Protein AF-A0A8T6A824-F1 (afdb_monomer_lite)

Organism: Escherichia coli (NCBI:txid562)

Foldseek 3Di:
DPPLPDPDPLVSVLVVLCVLLPVVLLVVLLVVLVVCCVVVLAPPVLNSVLSVVSSQQSVLCQLLVQDCPCSNVLNVCQVVQADSVCGNVSSVVSQCPQDDSSHRDDPVSSVVSNVVDPLVPGPSNVSVVQCVVCVVDPDRDDDDDDDDPADPDQDGDPVQDVVVDPVSND

InterPro domains:
  IPR011089 GmrSD restriction endonucleases, C-terminal domain [PF07510] (105-163)

Secondary structure (DSSP, 8-state):
--TT---SHHHHHHHHHHHHTT-GGGHHHHHHHHHHHHTTSS-HHHHHHH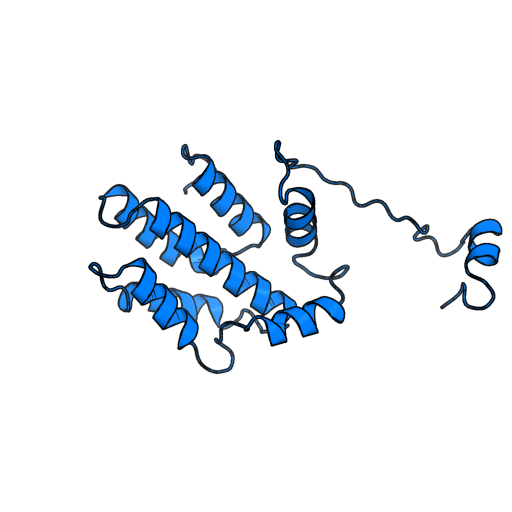HHHHHHHHHHHHHTT--GGGHHHHHTTTGGG--GGGHHHHHHHHHHT--GGGPPP-HHHHHHHHHHS--SS-TTHHHHHHHHHTTT-SS-----PPPPSS---SS--HHHHHHHGGGTT-

Radius of gyration: 19.99 Å; chains: 1; bounding box: 47×26×62 Å

Structure (mmCIF, N/CA/C/O backbone):
data_AF-A0A8T6A824-F1
#
_entry.id   AF-A0A8T6A824-F1
#
loop_
_atom_site.group_PDB
_atom_site.id
_atom_site.type_symbol
_atom_site.label_atom_id
_atom_site.label_alt_id
_atom_site.label_comp_id
_atom_site.label_asym_id
_atom_site.label_entity_id
_atom_site.label_seq_id
_atom_site.pdbx_PDB_ins_code
_atom_site.Cartn_x
_atom_site.Cartn_y
_atom_site.Cartn_z
_atom_site.occupancy
_atom_site.B_iso_or_equiv
_atom_site.auth_seq_id
_atom_site.auth_comp_id
_atom_site.auth_asym_id
_atom_site.auth_atom_id
_atom_site.pdbx_PDB_model_num
ATOM 1 N N . MET A 1 1 ? -16.144 -6.373 2.494 1.00 55.84 1 MET A N 1
ATOM 2 C CA . MET A 1 1 ? -14.786 -6.964 2.303 1.00 55.84 1 MET A CA 1
ATOM 3 C C . MET A 1 1 ? -14.727 -8.442 1.853 1.00 55.84 1 MET A C 1
ATOM 5 O O . MET A 1 1 ? -13.657 -8.896 1.467 1.00 55.84 1 MET A O 1
ATOM 9 N N . ALA A 1 2 ? -15.828 -9.203 1.800 1.00 48.72 2 ALA A N 1
ATOM 10 C CA . ALA A 1 2 ? -15.831 -10.529 1.167 1.00 48.72 2 ALA A CA 1
ATOM 11 C C . ALA A 1 2 ? -16.244 -10.423 -0.316 1.00 48.72 2 ALA A C 1
ATOM 13 O O . ALA A 1 2 ? -17.299 -9.869 -0.626 1.00 48.72 2 ALA A O 1
ATOM 14 N N . LEU A 1 3 ? -15.421 -10.953 -1.229 1.00 57.16 3 LEU A N 1
ATOM 15 C CA . LEU A 1 3 ? -15.783 -11.225 -2.634 1.00 57.16 3 LEU A CA 1
ATOM 16 C C . LEU A 1 3 ? -16.190 -10.007 -3.490 1.00 57.16 3 LEU A C 1
ATOM 18 O O . LEU A 1 3 ? -17.045 -10.127 -4.361 1.00 57.16 3 LEU A O 1
ATOM 22 N N . GLY A 1 4 ? -15.612 -8.825 -3.249 1.00 66.31 4 GLY A N 1
ATOM 23 C CA . GLY A 1 4 ? -15.891 -7.641 -4.080 1.00 66.31 4 GLY A CA 1
ATOM 24 C C . GLY A 1 4 ? -17.305 -7.062 -3.924 1.00 66.31 4 GLY A C 1
ATOM 25 O O . GLY A 1 4 ? -17.701 -6.216 -4.712 1.00 66.31 4 GLY A O 1
ATOM 26 N N . LYS A 1 5 ? -18.055 -7.479 -2.897 1.00 80.50 5 LYS A N 1
ATOM 27 C CA . LYS A 1 5 ? -19.432 -7.027 -2.630 1.00 80.50 5 LYS A CA 1
ATOM 28 C C . LYS A 1 5 ? -19.517 -5.827 -1.679 1.00 80.50 5 LYS A C 1
ATOM 30 O O . LYS A 1 5 ? -20.500 -5.681 -0.962 1.00 80.50 5 LYS A O 1
ATOM 35 N N . GLU A 1 6 ? -18.459 -5.026 -1.588 1.00 90.06 6 GLU A N 1
ATOM 36 C CA . GLU A 1 6 ? -18.485 -3.835 -0.736 1.00 90.06 6 GLU A CA 1
ATOM 37 C C . GLU A 1 6 ? -19.390 -2.770 -1.363 1.00 90.06 6 GLU A C 1
ATOM 39 O O . GLU A 1 6 ? -19.182 -2.401 -2.516 1.00 90.06 6 GLU A O 1
ATOM 44 N N . SER A 1 7 ? -20.399 -2.307 -0.622 1.00 90.50 7 SER A N 1
ATOM 45 C CA . SER A 1 7 ? -21.366 -1.323 -1.123 1.00 90.50 7 SER A CA 1
ATOM 46 C C . SER A 1 7 ? -20.823 0.100 -1.059 1.00 90.50 7 SER A C 1
ATOM 48 O O . SER A 1 7 ? -21.182 0.938 -1.886 1.00 90.50 7 SER A O 1
ATOM 50 N N . ASP A 1 8 ? -19.961 0.381 -0.080 1.00 93.69 8 ASP A N 1
ATOM 51 C CA . ASP A 1 8 ? -19.292 1.670 0.013 1.00 93.69 8 ASP A CA 1
ATOM 52 C C . ASP A 1 8 ? -18.223 1.797 -1.079 1.00 93.69 8 ASP A C 1
ATOM 54 O O . ASP A 1 8 ? -17.274 1.013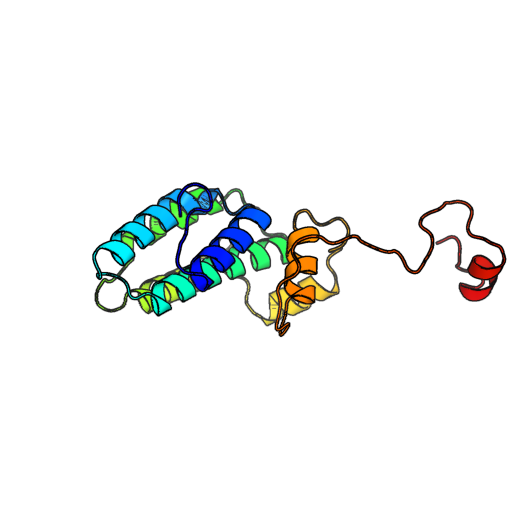 -1.142 1.00 93.69 8 ASP A O 1
ATOM 58 N N . LYS A 1 9 ? -18.359 2.808 -1.941 1.00 91.38 9 LYS A N 1
ATOM 59 C CA . LYS A 1 9 ? -17.469 2.991 -3.096 1.00 91.38 9 LYS A CA 1
ATOM 60 C C . LYS A 1 9 ? -16.017 3.246 -2.690 1.00 91.38 9 LYS A C 1
ATOM 62 O O . LYS A 1 9 ? -15.106 2.757 -3.361 1.00 91.38 9 LYS A O 1
ATOM 67 N N . SER A 1 10 ? -15.786 4.004 -1.620 1.00 93.19 10 SER A N 1
ATOM 68 C CA . SER A 1 10 ? -14.439 4.382 -1.180 1.00 93.19 10 SER A CA 1
ATOM 69 C C . SER A 1 10 ? -13.691 3.188 -0.581 1.00 93.19 10 SER A C 1
ATOM 71 O O . 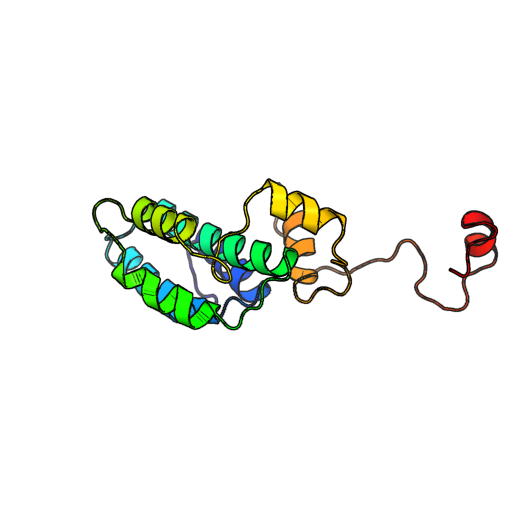SER A 1 10 ? -12.543 2.925 -0.951 1.00 93.19 10 SER A O 1
ATOM 73 N N . LEU A 1 11 ? -14.377 2.387 0.237 1.00 95.38 11 LEU A N 1
ATOM 74 C CA . LEU A 1 11 ? -13.857 1.147 0.798 1.00 95.38 11 LEU A CA 1
ATOM 75 C C . LEU A 1 11 ? -13.690 0.080 -0.288 1.00 95.38 11 LEU A C 1
ATOM 77 O O . LEU A 1 11 ? -12.657 -0.584 -0.333 1.00 95.38 11 LEU A O 1
ATOM 81 N N . ALA A 1 12 ? -14.649 -0.061 -1.210 1.00 93.06 12 ALA A N 1
ATOM 82 C CA . ALA A 1 12 ? -14.550 -0.989 -2.338 1.00 93.06 12 ALA A CA 1
ATOM 83 C C . ALA A 1 12 ? -13.292 -0.724 -3.177 1.00 93.06 12 ALA A C 1
ATOM 85 O O . ALA A 1 12 ? -12.538 -1.654 -3.475 1.00 93.06 12 ALA A O 1
ATOM 86 N N . THR A 1 13 ? -13.046 0.553 -3.479 1.00 91.06 13 THR A N 1
ATOM 87 C CA . THR A 1 13 ? -11.848 1.049 -4.168 1.00 91.06 13 THR A CA 1
ATOM 88 C C . THR A 1 13 ? -10.587 0.706 -3.376 1.00 91.06 13 THR A C 1
ATOM 90 O O . THR A 1 13 ? -9.659 0.112 -3.918 1.00 91.06 13 THR A O 1
ATOM 93 N N . ALA A 1 14 ? -10.556 1.013 -2.078 1.00 94.25 14 ALA A N 1
ATOM 94 C CA . ALA A 1 14 ? -9.394 0.741 -1.239 1.00 94.25 14 ALA A CA 1
ATOM 95 C C . ALA A 1 14 ? -9.082 -0.766 -1.135 1.00 94.25 14 ALA A C 1
ATOM 97 O O . ALA A 1 14 ? -7.926 -1.175 -1.232 1.00 94.25 14 ALA A O 1
ATOM 98 N N . PHE A 1 15 ? -10.103 -1.622 -1.029 1.00 94.69 15 PHE A N 1
ATOM 99 C CA . PHE A 1 15 ? -9.913 -3.074 -1.049 1.00 94.69 15 PHE A CA 1
ATOM 100 C C . PHE A 1 15 ? -9.480 -3.602 -2.416 1.00 94.69 15 PHE A C 1
ATOM 102 O O . PHE A 1 15 ? -8.749 -4.589 -2.470 1.00 94.69 15 PHE A O 1
ATOM 109 N N . GLN A 1 16 ? -9.937 -2.994 -3.512 1.00 91.38 16 GLN A N 1
ATOM 110 C CA . GLN A 1 16 ? -9.463 -3.336 -4.852 1.00 91.38 16 GLN A CA 1
ATOM 111 C C . GLN A 1 16 ? -7.971 -3.032 -4.987 1.00 91.38 16 GLN A C 1
ATOM 113 O O . GLN A 1 16 ? -7.211 -3.902 -5.406 1.00 91.38 16 GLN A O 1
ATOM 118 N N . ASP A 1 17 ? -7.541 -1.863 -4.521 1.00 93.00 17 ASP A N 1
ATOM 119 C CA . ASP A 1 17 ? -6.135 -1.465 -4.547 1.00 93.00 17 ASP A CA 1
ATOM 120 C C . ASP A 1 17 ? -5.254 -2.425 -3.717 1.00 93.00 17 ASP A C 1
ATOM 122 O O . ASP A 1 17 ? -4.192 -2.853 -4.172 1.00 93.00 17 ASP A O 1
ATOM 126 N N . LEU A 1 18 ? -5.722 -2.863 -2.539 1.00 94.69 18 LEU A N 1
ATOM 127 C CA . LEU A 1 18 ? -5.029 -3.886 -1.744 1.00 94.69 18 LEU A CA 1
ATOM 128 C C . LEU A 1 18 ? -4.937 -5.249 -2.449 1.00 94.69 18 LEU A C 1
ATOM 130 O O . LEU A 1 18 ? -3.912 -5.928 -2.331 1.00 94.69 18 LEU A O 1
ATOM 134 N N . ARG A 1 19 ? -5.987 -5.667 -3.170 1.00 92.12 19 ARG A N 1
ATOM 135 C CA . ARG A 1 19 ? -5.977 -6.921 -3.945 1.00 92.12 19 ARG A CA 1
ATOM 136 C C . ARG A 1 19 ? -4.964 -6.861 -5.080 1.00 92.12 19 ARG A C 1
ATOM 138 O O . ARG A 1 19 ? -4.200 -7.804 -5.271 1.00 92.12 19 ARG A O 1
ATOM 145 N N . GLU A 1 20 ? -4.921 -5.750 -5.805 1.00 91.31 20 GLU A N 1
ATOM 146 C CA . GLU A 1 20 ? -3.962 -5.540 -6.893 1.00 91.31 20 GLU A CA 1
ATOM 147 C C . GLU A 1 20 ? -2.516 -5.504 -6.391 1.00 91.31 20 GLU A C 1
ATOM 149 O O . GLU A 1 20 ? -1.623 -6.080 -7.017 1.00 91.31 20 GLU A O 1
ATOM 154 N N . LEU A 1 21 ? -2.292 -4.900 -5.220 1.00 94.25 21 LEU A N 1
ATOM 155 C CA . LEU A 1 21 ? -1.000 -4.906 -4.536 1.00 94.25 21 LEU A CA 1
ATOM 156 C C . LEU A 1 21 ? -0.666 -6.264 -3.879 1.00 94.25 21 LEU A C 1
ATOM 158 O O . LEU A 1 21 ? 0.477 -6.486 -3.473 1.00 94.25 21 LEU A O 1
ATOM 162 N N . LYS A 1 22 ? -1.626 -7.198 -3.820 1.00 93.12 22 LYS A N 1
ATOM 163 C CA . LYS A 1 22 ? -1.511 -8.539 -3.215 1.00 93.12 22 LYS A CA 1
ATOM 164 C C . LYS A 1 22 ? -1.143 -8.496 -1.730 1.00 93.12 22 LYS A C 1
ATOM 166 O O . LYS A 1 22 ? -0.200 -9.152 -1.281 1.00 93.12 22 LYS A O 1
ATOM 171 N N . VAL A 1 23 ? -1.891 -7.711 -0.953 1.00 93.19 23 VAL A N 1
ATOM 172 C CA . VAL A 1 23 ? -1.704 -7.558 0.503 1.00 93.19 23 VAL A CA 1
ATOM 173 C C . VAL A 1 23 ? -2.463 -8.631 1.309 1.00 93.19 23 VAL A C 1
ATOM 175 O O . VAL A 1 23 ? -3.051 -8.353 2.352 1.00 93.19 23 VAL A O 1
ATOM 178 N N . ASP A 1 24 ? -2.444 -9.888 0.856 1.00 92.31 24 ASP A N 1
ATOM 179 C CA . ASP A 1 24 ? -3.265 -10.969 1.437 1.00 92.31 24 ASP A CA 1
ATOM 180 C C . ASP A 1 24 ? -2.941 -11.248 2.916 1.00 92.31 24 ASP A C 1
ATOM 182 O O . ASP A 1 24 ? -3.800 -11.595 3.723 1.00 92.31 24 ASP A O 1
ATOM 186 N N . VAL A 1 25 ? -1.686 -11.020 3.305 1.00 93.06 25 VAL A N 1
ATOM 187 C CA . VAL A 1 25 ? -1.196 -11.206 4.680 1.00 93.06 25 VAL A CA 1
ATOM 188 C C . VAL A 1 25 ? -1.829 -10.258 5.704 1.00 93.06 25 VAL A C 1
ATOM 190 O O . VAL A 1 25 ? -1.750 -10.532 6.898 1.00 93.06 25 VAL A O 1
ATOM 193 N N . ALA A 1 26 ? -2.442 -9.151 5.271 1.00 95.19 26 ALA A N 1
ATOM 194 C CA . ALA A 1 26 ? -3.142 -8.227 6.162 1.00 95.19 26 ALA A CA 1
ATOM 195 C C . ALA A 1 26 ? -4.621 -8.598 6.361 1.00 95.19 26 ALA A C 1
ATOM 197 O O . ALA A 1 26 ? -5.285 -7.987 7.196 1.00 95.19 26 ALA A O 1
ATOM 198 N N . TYR A 1 27 ? -5.157 -9.581 5.626 1.00 93.94 27 TYR A N 1
ATOM 199 C CA . TYR A 1 27 ? -6.592 -9.888 5.642 1.00 93.94 27 TYR A CA 1
ATOM 200 C C . TYR A 1 27 ? -7.138 -10.260 7.023 1.00 93.94 27 TYR A C 1
ATOM 202 O O . TYR A 1 27 ? -8.188 -9.726 7.370 1.00 93.94 27 TYR A O 1
ATOM 210 N N . PRO A 1 28 ? -6.463 -11.076 7.861 1.00 94.75 28 PRO A N 1
ATOM 211 C CA . PRO A 1 28 ? -6.959 -11.344 9.211 1.00 94.75 28 PRO A CA 1
ATOM 212 C C . PRO A 1 28 ? -7.117 -10.069 10.048 1.00 94.75 28 PRO A C 1
ATOM 214 O O . PRO A 1 28 ? -8.100 -9.919 10.766 1.00 94.75 28 PRO A O 1
ATOM 217 N N . PHE A 1 29 ? -6.176 -9.130 9.914 1.00 96.12 29 PHE A N 1
ATOM 218 C CA . PHE A 1 29 ? -6.248 -7.842 10.597 1.00 96.12 29 PHE A CA 1
ATOM 219 C C . PHE A 1 29 ? -7.388 -6.980 10.040 1.00 96.12 29 PHE A C 1
ATOM 221 O O . PHE A 1 29 ? -8.218 -6.499 10.802 1.00 96.12 29 PHE A O 1
ATOM 228 N N . LEU A 1 30 ? -7.488 -6.857 8.715 1.00 95.94 30 LEU A N 1
ATOM 229 C CA . LEU A 1 30 ? -8.549 -6.097 8.051 1.00 95.94 30 LEU A CA 1
ATOM 230 C C . LEU A 1 30 ? -9.954 -6.633 8.367 1.00 95.94 30 LEU A C 1
ATOM 232 O O . LEU A 1 30 ? -10.876 -5.843 8.540 1.00 95.94 30 LEU A O 1
ATOM 236 N N . LEU A 1 31 ? -10.128 -7.954 8.471 1.00 95.31 31 LEU A N 1
ATOM 237 C CA . LEU A 1 31 ? -11.404 -8.564 8.854 1.00 95.31 31 LEU A CA 1
ATOM 238 C C . LEU A 1 31 ? -11.828 -8.160 10.270 1.00 95.31 31 LEU A C 1
ATOM 240 O O . LEU A 1 31 ? -13.002 -7.859 10.474 1.00 95.31 31 LEU A O 1
ATOM 244 N N . ALA A 1 32 ? -10.888 -8.110 11.218 1.00 95.69 32 ALA A N 1
ATOM 245 C CA . ALA A 1 32 ? -11.163 -7.644 12.575 1.00 95.69 32 ALA A CA 1
ATOM 246 C C . ALA A 1 32 ? -11.566 -6.159 12.589 1.00 95.69 32 ALA A C 1
ATOM 248 O O . ALA A 1 32 ? -12.594 -5.810 13.157 1.00 95.69 32 ALA A O 1
ATOM 249 N N . LEU A 1 33 ? -10.835 -5.304 11.866 1.00 96.69 33 LEU A N 1
ATOM 250 C CA . LEU A 1 33 ? -11.187 -3.884 11.731 1.00 96.69 33 LEU A CA 1
ATOM 251 C C . LEU A 1 33 ? -12.568 -3.674 11.100 1.00 96.69 33 LEU A C 1
ATOM 253 O O . LEU A 1 33 ? -13.316 -2.789 11.493 1.00 96.69 33 LEU A O 1
ATOM 257 N N . TYR A 1 34 ? -12.918 -4.491 10.108 1.00 95.88 34 TYR A N 1
ATOM 258 C CA . TYR A 1 34 ? -14.214 -4.395 9.441 1.00 95.88 34 TYR A CA 1
ATOM 259 C C . TYR A 1 34 ? -15.365 -4.811 10.347 1.00 95.88 34 TYR A C 1
ATOM 261 O O . TYR A 1 34 ? -16.451 -4.249 10.249 1.00 95.88 34 TYR A O 1
ATOM 269 N N . HIS A 1 35 ? -15.140 -5.804 11.206 1.00 96.12 35 HIS A N 1
ATOM 270 C CA . HIS A 1 35 ? -16.097 -6.169 12.240 1.00 96.12 35 HIS A CA 1
ATOM 271 C C . HIS A 1 35 ? -16.341 -4.990 13.189 1.00 96.12 35 HIS A C 1
ATOM 273 O O . HIS A 1 35 ? -17.494 -4.643 13.426 1.00 96.12 35 HIS A O 1
ATOM 279 N N . ASP A 1 36 ? -15.281 -4.322 13.644 1.00 96.69 36 ASP A N 1
ATOM 280 C CA . ASP A 1 36 ? -15.401 -3.140 14.506 1.00 96.69 36 ASP A CA 1
ATOM 281 C C . ASP A 1 36 ? -16.109 -1.983 13.785 1.00 96.69 36 ASP A C 1
ATOM 283 O O . ASP A 1 36 ? -17.011 -1.368 14.345 1.00 96.69 36 ASP A O 1
ATOM 287 N N . TYR A 1 37 ? -15.796 -1.758 12.505 1.00 96.62 37 TYR A N 1
ATOM 288 C CA . TYR A 1 37 ? -16.510 -0.796 11.658 1.00 96.62 37 TYR A CA 1
ATOM 289 C C . TYR A 1 37 ? -18.010 -1.112 11.545 1.00 96.62 37 TYR A C 1
ATOM 291 O O . TYR A 1 37 ? -18.839 -0.210 11.582 1.00 96.62 37 TYR A O 1
ATOM 299 N N . LYS A 1 38 ? -18.391 -2.391 11.426 1.00 96.00 38 LYS A N 1
ATOM 300 C CA . LYS A 1 38 ? -19.805 -2.800 11.350 1.00 96.00 38 LYS A CA 1
ATOM 301 C C . LYS A 1 38 ? -20.558 -2.716 12.674 1.00 96.00 38 LYS A C 1
ATOM 303 O O . LYS A 1 38 ? -21.783 -2.715 12.635 1.00 96.00 38 LYS A O 1
ATOM 308 N N . ASN A 1 39 ? -19.846 -2.646 13.794 1.00 96.56 39 ASN A N 1
ATOM 309 C CA . ASN A 1 39 ? -20.419 -2.470 15.127 1.00 96.56 39 ASN A CA 1
ATOM 310 C C . ASN A 1 39 ? -20.330 -1.017 15.620 1.00 96.56 39 ASN A C 1
ATOM 312 O O . ASN A 1 39 ? -20.532 -0.780 16.806 1.00 96.56 39 ASN A O 1
ATOM 316 N N . ASP A 1 40 ? -19.995 -0.071 14.735 1.00 95.69 40 ASP A N 1
ATOM 317 C CA . ASP A 1 40 ? -19.836 1.356 15.039 1.00 95.69 40 ASP A CA 1
ATOM 318 C C . ASP A 1 40 ? -18.715 1.682 16.059 1.00 95.69 40 ASP A C 1
ATOM 320 O O . ASP A 1 40 ? -18.628 2.803 16.557 1.00 95.69 40 ASP A O 1
ATOM 324 N N . ASP A 1 41 ? -17.802 0.735 16.319 1.00 96.25 41 ASP A N 1
ATOM 325 C CA . ASP A 1 41 ? -16.606 0.908 17.169 1.00 96.25 41 ASP A CA 1
ATOM 326 C C . ASP A 1 41 ? -15.466 1.645 16.431 1.00 96.25 41 ASP A C 1
ATOM 328 O O . ASP A 1 41 ? -14.522 2.141 17.050 1.00 96.25 41 ASP A O 1
ATOM 332 N N . LEU A 1 42 ? -15.520 1.674 15.097 1.00 97.12 42 LEU A N 1
ATOM 333 C CA . LEU A 1 42 ? -14.529 2.292 14.222 1.00 97.12 42 LEU A CA 1
ATOM 334 C C . LEU A 1 42 ? -15.248 3.130 13.166 1.00 97.12 42 LEU A C 1
ATOM 336 O O . LEU A 1 42 ? -16.090 2.616 12.431 1.00 97.12 42 LEU A O 1
ATOM 340 N N . SER A 1 43 ? -14.899 4.412 13.061 1.00 97.38 43 SER A N 1
ATOM 341 C CA . SER A 1 43 ? -15.512 5.295 12.070 1.00 97.38 43 SER A CA 1
ATOM 342 C C . SER A 1 43 ? -15.138 4.881 10.642 1.00 97.38 43 SER A C 1
ATOM 344 O O . SER A 1 43 ? -14.089 4.281 10.391 1.00 97.38 43 SER A O 1
ATOM 346 N N . HIS A 1 44 ? -15.996 5.222 9.679 1.00 97.31 44 HIS A N 1
ATOM 347 C CA . HIS A 1 44 ? -15.718 4.987 8.258 1.00 97.31 44 HIS A CA 1
ATOM 348 C C . HIS A 1 44 ? -14.401 5.644 7.812 1.00 97.31 44 HIS A C 1
ATOM 350 O O . HIS A 1 44 ? -13.569 4.984 7.187 1.00 97.31 44 HIS A O 1
ATOM 356 N N . GLU A 1 45 ? -14.189 6.906 8.192 1.00 98.00 45 GLU A N 1
ATOM 357 C CA . GLU A 1 45 ? -13.014 7.694 7.803 1.00 98.00 45 GLU A CA 1
ATOM 358 C C . GLU A 1 45 ? -11.719 7.126 8.394 1.00 98.00 45 GLU A C 1
ATOM 360 O O . GLU A 1 45 ? -10.704 7.004 7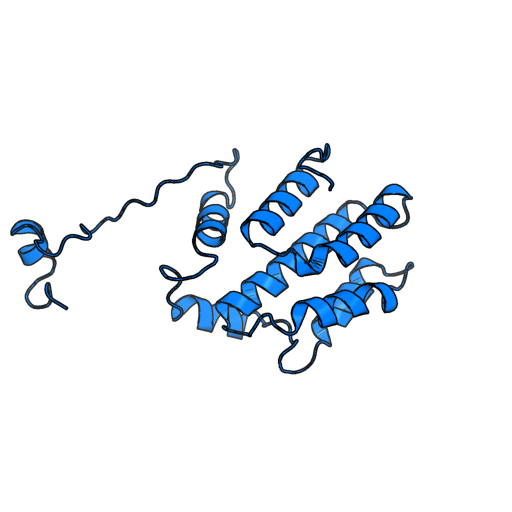.697 1.00 98.00 45 GLU A O 1
ATOM 365 N N . ASP A 1 46 ? -11.753 6.707 9.662 1.00 98.19 46 ASP A N 1
ATOM 366 C CA . ASP A 1 46 ? -10.609 6.064 10.308 1.00 98.19 46 ASP A CA 1
ATOM 367 C C . ASP A 1 46 ? -10.316 4.715 9.665 1.00 98.19 46 ASP A C 1
ATOM 369 O O . ASP A 1 46 ? -9.160 4.388 9.389 1.00 98.19 46 ASP A O 1
ATOM 373 N N . PHE A 1 47 ? -11.355 3.934 9.367 1.00 97.94 47 PHE A N 1
ATOM 374 C CA . PHE A 1 47 ? -11.180 2.642 8.728 1.00 97.94 47 PHE A CA 1
ATOM 375 C C . PHE A 1 47 ? -10.550 2.774 7.340 1.00 97.94 47 PHE A C 1
ATOM 377 O O . PHE A 1 47 ? -9.570 2.086 7.030 1.00 97.94 47 PHE A O 1
ATOM 384 N N . LEU A 1 48 ? -11.059 3.698 6.522 1.00 98.25 48 LEU A N 1
ATOM 385 C CA . LEU A 1 48 ? -10.487 4.019 5.221 1.00 98.25 48 LEU A CA 1
ATOM 386 C C . LEU A 1 48 ? -9.026 4.470 5.365 1.00 98.25 48 LEU A C 1
ATOM 388 O O . LEU A 1 48 ? -8.155 3.975 4.644 1.00 98.25 48 LEU A O 1
ATOM 392 N N . SER A 1 49 ? -8.736 5.340 6.333 1.00 98.38 49 SER A N 1
ATOM 393 C CA . SER A 1 49 ? -7.380 5.815 6.628 1.00 98.38 49 SER A CA 1
ATOM 394 C C . SER A 1 49 ? -6.432 4.672 7.005 1.00 98.38 49 SER A C 1
ATOM 396 O O . SER A 1 49 ? -5.310 4.605 6.496 1.00 98.38 49 SER A O 1
ATOM 398 N N . ILE A 1 50 ? -6.882 3.714 7.819 1.00 98.31 50 ILE A N 1
ATOM 399 C CA . ILE A 1 50 ? -6.096 2.528 8.188 1.00 98.31 50 ILE A CA 1
ATOM 400 C C . ILE A 1 50 ? -5.811 1.651 6.962 1.00 98.31 50 ILE A C 1
ATOM 402 O O . ILE A 1 50 ? -4.675 1.203 6.781 1.00 98.31 50 ILE A O 1
ATOM 406 N N . ILE A 1 51 ? -6.795 1.434 6.084 1.00 98.06 51 ILE A N 1
ATOM 407 C CA . ILE A 1 51 ? -6.597 0.675 4.838 1.00 98.06 51 ILE A CA 1
ATOM 408 C C . ILE A 1 51 ? -5.522 1.346 3.968 1.00 98.06 51 ILE A C 1
ATOM 410 O O . ILE A 1 51 ? -4.618 0.668 3.472 1.00 98.06 51 ILE A O 1
ATOM 414 N N . ARG A 1 52 ? -5.566 2.678 3.832 1.00 97.69 52 ARG A N 1
ATOM 415 C CA . ARG A 1 52 ? -4.559 3.447 3.080 1.00 97.69 52 ARG A CA 1
ATOM 416 C C . ARG A 1 52 ? -3.176 3.420 3.733 1.00 97.69 52 ARG A C 1
ATOM 418 O O . ARG A 1 52 ? -2.172 3.380 3.019 1.00 97.69 52 ARG A O 1
ATOM 425 N N . LEU A 1 53 ? -3.091 3.376 5.063 1.00 98.06 53 LEU A N 1
ATOM 426 C CA . LEU A 1 53 ? -1.822 3.190 5.777 1.00 98.06 53 LEU A CA 1
ATOM 427 C C . LEU A 1 53 ? -1.208 1.813 5.500 1.00 98.06 53 LEU A C 1
ATOM 429 O O . LEU A 1 53 ? -0.016 1.730 5.203 1.00 98.06 53 LEU A O 1
ATOM 433 N N . ILE A 1 54 ? -2.014 0.748 5.546 1.00 98.06 54 ILE A N 1
ATOM 434 C CA . ILE A 1 54 ? -1.582 -0.622 5.222 1.00 98.06 54 ILE A CA 1
ATOM 435 C C . ILE A 1 54 ? -1.062 -0.693 3.783 1.00 98.06 54 ILE A C 1
ATOM 437 O O . ILE A 1 54 ? 0.011 -1.248 3.535 1.00 98.06 54 ILE A O 1
ATOM 441 N N . GLU A 1 55 ? -1.803 -0.103 2.847 1.00 97.44 55 GLU A N 1
ATOM 442 C CA . GLU A 1 55 ? -1.428 -0.012 1.439 1.00 97.44 55 GLU A CA 1
ATOM 443 C C . GLU A 1 55 ? -0.077 0.702 1.253 1.00 97.44 55 GLU A C 1
ATOM 445 O O . GLU A 1 55 ? 0.852 0.139 0.667 1.00 97.44 55 GLU A O 1
ATOM 450 N N . SER A 1 56 ? 0.057 1.914 1.809 1.00 97.69 56 SER A N 1
ATOM 451 C CA . SER A 1 56 ? 1.280 2.727 1.758 1.00 97.69 56 SER A CA 1
ATOM 452 C C . SER A 1 56 ? 2.474 1.982 2.350 1.00 97.69 56 SER A C 1
ATOM 454 O O . SER A 1 56 ? 3.532 1.908 1.725 1.00 97.69 56 SER A O 1
ATOM 456 N N . TYR A 1 57 ? 2.299 1.361 3.517 1.00 98.00 57 TYR A N 1
ATOM 457 C CA . TYR A 1 57 ? 3.340 0.588 4.184 1.00 98.00 57 TYR A CA 1
ATOM 458 C C . TYR A 1 57 ? 3.880 -0.535 3.290 1.00 98.00 57 TYR A C 1
ATOM 460 O O . TYR A 1 57 ? 5.092 -0.677 3.117 1.00 98.00 57 TYR A O 1
ATOM 468 N N . VAL A 1 58 ? 2.989 -1.322 2.688 1.00 97.25 58 VAL A N 1
ATOM 469 C CA . VAL A 1 58 ? 3.374 -2.473 1.862 1.00 97.25 58 VAL A CA 1
ATOM 470 C C . VAL A 1 58 ? 4.014 -2.020 0.555 1.00 97.25 58 VAL A C 1
ATOM 472 O O . VAL A 1 58 ? 5.055 -2.559 0.169 1.00 97.25 58 VAL A O 1
ATOM 475 N N . PHE A 1 59 ? 3.450 -1.005 -0.101 1.00 97.12 59 PHE A N 1
ATOM 476 C CA . PHE A 1 59 ? 3.998 -0.489 -1.350 1.00 97.12 59 PHE A CA 1
ATOM 477 C C . PHE A 1 59 ? 5.375 0.150 -1.153 1.00 97.12 59 PHE A C 1
ATOM 479 O O . PHE A 1 59 ? 6.315 -0.173 -1.882 1.00 97.12 59 PHE A O 1
ATOM 486 N N . ARG A 1 60 ? 5.542 0.982 -0.118 1.00 97.50 60 ARG A N 1
ATOM 487 C CA . ARG A 1 60 ? 6.834 1.599 0.211 1.00 97.50 60 ARG A CA 1
ATOM 488 C C . ARG A 1 60 ? 7.896 0.559 0.515 1.00 97.50 60 ARG A C 1
ATOM 490 O O . ARG A 1 60 ? 9.007 0.664 0.012 1.00 97.50 60 ARG A O 1
ATOM 497 N N . ARG A 1 61 ? 7.559 -0.482 1.282 1.00 96.69 61 ARG A N 1
ATOM 498 C CA . ARG A 1 61 ? 8.482 -1.597 1.532 1.00 96.69 61 ARG A CA 1
ATOM 499 C C . ARG A 1 61 ? 8.899 -2.299 0.247 1.00 96.69 61 ARG A C 1
ATOM 501 O O . ARG A 1 61 ? 10.068 -2.644 0.114 1.00 96.69 61 ARG A O 1
ATOM 508 N N . ALA A 1 62 ? 7.974 -2.490 -0.689 1.00 95.75 62 ALA A N 1
ATOM 509 C CA . ALA A 1 62 ? 8.281 -3.113 -1.968 1.00 95.75 62 ALA A CA 1
ATOM 510 C C . ALA A 1 62 ? 9.226 -2.240 -2.819 1.00 95.75 62 ALA A C 1
ATOM 512 O O . ALA A 1 62 ? 10.196 -2.765 -3.367 1.00 95.75 62 ALA A O 1
ATOM 513 N N . VAL A 1 63 ? 9.000 -0.922 -2.876 1.00 96.88 63 VAL A N 1
ATOM 514 C CA . VAL A 1 63 ? 9.891 0.028 -3.573 1.00 96.88 63 VAL A CA 1
ATOM 515 C C . VAL A 1 63 ? 11.274 0.074 -2.919 1.00 96.88 63 VAL A C 1
ATOM 517 O O . VAL A 1 63 ? 12.275 -0.057 -3.617 1.00 96.88 63 VAL A O 1
ATOM 520 N N . CYS A 1 64 ? 11.338 0.129 -1.587 1.00 96.31 64 CYS A N 1
ATOM 521 C CA . CYS A 1 64 ? 12.586 0.114 -0.817 1.00 96.31 64 CYS A CA 1
ATOM 522 C C . CYS A 1 64 ? 13.226 -1.283 -0.674 1.00 96.31 64 CYS A C 1
ATOM 524 O O . CYS A 1 64 ? 14.089 -1.479 0.180 1.00 96.31 64 CYS A O 1
ATOM 526 N N . ALA A 1 65 ? 12.786 -2.272 -1.461 1.00 94.38 65 ALA A N 1
ATOM 527 C CA . ALA A 1 65 ? 13.316 -3.638 -1.481 1.00 94.38 65 ALA A CA 1
ATOM 528 C C . ALA A 1 65 ? 13.359 -4.355 -0.109 1.00 94.38 65 ALA A C 1
ATOM 530 O O . ALA A 1 65 ? 14.201 -5.223 0.125 1.00 94.38 65 ALA A O 1
ATOM 531 N N . ILE A 1 66 ? 12.430 -4.040 0.798 1.00 95.38 66 ILE A N 1
ATOM 532 C CA . ILE A 1 66 ? 12.339 -4.668 2.122 1.00 95.38 66 ILE A CA 1
ATOM 533 C C . ILE A 1 66 ? 11.556 -5.992 2.012 1.00 95.38 66 ILE A C 1
ATOM 535 O O . ILE A 1 66 ? 10.377 -5.965 1.646 1.00 95.38 66 ILE A O 1
ATOM 539 N N . PRO A 1 67 ? 12.142 -7.153 2.378 1.00 92.56 67 PRO A N 1
ATOM 540 C CA . PRO A 1 67 ? 11.525 -8.471 2.184 1.00 92.56 67 PRO A CA 1
ATOM 541 C C . PRO A 1 67 ? 10.175 -8.640 2.886 1.00 92.56 67 PRO A C 1
ATOM 543 O O . PRO A 1 67 ? 10.005 -8.183 4.007 1.00 92.56 67 PRO A O 1
ATOM 546 N N . THR A 1 68 ? 9.225 -9.362 2.290 1.00 91.94 68 THR A N 1
ATOM 547 C CA . THR A 1 68 ? 7.846 -9.513 2.807 1.00 91.94 68 THR A CA 1
ATOM 548 C C . THR A 1 68 ? 7.669 -10.587 3.885 1.00 91.94 68 THR A C 1
ATOM 550 O O . THR A 1 68 ? 6.593 -10.698 4.474 1.00 91.94 68 THR A O 1
ATOM 553 N N . ASN A 1 69 ? 8.715 -11.359 4.192 1.00 91.75 69 ASN A N 1
ATOM 554 C CA . ASN A 1 69 ? 8.687 -12.490 5.131 1.00 91.75 69 ASN A CA 1
ATOM 555 C C . ASN A 1 69 ? 8.257 -12.112 6.564 1.00 91.75 69 ASN A C 1
ATOM 557 O O . ASN A 1 69 ? 7.833 -12.971 7.337 1.00 91.75 69 ASN A O 1
ATOM 561 N N . SER A 1 70 ? 8.336 -10.829 6.919 1.00 92.56 70 SER A N 1
ATOM 562 C CA . SER A 1 70 ? 7.923 -10.315 8.223 1.00 92.56 70 SER A CA 1
ATOM 563 C C . SER A 1 70 ? 6.468 -9.850 8.292 1.00 92.56 70 SER A C 1
ATOM 565 O O . SER A 1 70 ? 5.968 -9.636 9.397 1.00 92.56 70 SER A O 1
ATOM 567 N N . LEU A 1 71 ? 5.775 -9.682 7.158 1.00 93.94 71 LEU A N 1
ATOM 568 C CA . LEU A 1 71 ? 4.470 -9.012 7.116 1.00 93.94 71 LEU A CA 1
ATOM 569 C C . LEU A 1 71 ? 3.393 -9.747 7.915 1.00 93.94 71 LEU A C 1
ATOM 571 O O . LEU A 1 71 ? 2.709 -9.112 8.708 1.00 93.94 71 LEU A O 1
ATOM 575 N N . ASN A 1 72 ? 3.290 -11.073 7.777 1.00 92.62 72 ASN A N 1
ATOM 576 C CA . ASN A 1 72 ? 2.283 -11.860 8.498 1.00 92.62 72 ASN A CA 1
ATOM 577 C C . ASN A 1 72 ? 2.428 -11.697 10.025 1.00 92.62 72 ASN A C 1
ATOM 579 O O . ASN A 1 72 ? 1.490 -11.313 10.719 1.00 92.62 72 ASN A O 1
ATOM 583 N N . LYS A 1 73 ? 3.654 -11.875 10.542 1.00 91.25 73 LYS A N 1
ATOM 584 C CA . LYS A 1 73 ? 3.956 -11.654 11.967 1.00 91.25 73 LYS A CA 1
ATOM 585 C C . LYS A 1 73 ? 3.738 -10.204 12.390 1.00 91.25 73 LYS A C 1
ATOM 587 O O . LYS A 1 73 ? 3.405 -9.967 13.540 1.00 91.25 73 LYS A O 1
ATOM 592 N N . THR A 1 74 ? 3.960 -9.251 11.488 1.00 94.12 74 THR A N 1
ATOM 593 C CA . THR A 1 74 ? 3.773 -7.825 11.768 1.00 94.12 74 THR A CA 1
ATOM 594 C C . THR A 1 74 ? 2.292 -7.517 11.953 1.00 94.12 74 THR A C 1
ATOM 596 O O . THR A 1 74 ? 1.923 -7.069 13.029 1.00 94.12 74 THR A O 1
ATOM 599 N N . PHE A 1 75 ? 1.428 -7.839 10.986 1.00 95.81 75 PHE A N 1
ATOM 600 C CA . PHE A 1 75 ? -0.010 -7.557 11.090 1.00 95.81 75 PHE A CA 1
ATOM 601 C C . PHE A 1 75 ? -0.707 -8.337 12.209 1.00 95.81 75 PHE A C 1
ATOM 603 O O . PHE A 1 75 ? -1.612 -7.804 12.845 1.00 95.81 75 PHE A O 1
ATOM 610 N N . ALA A 1 76 ? -0.237 -9.544 12.538 1.00 92.62 76 ALA A N 1
ATOM 611 C CA . ALA A 1 76 ? -0.774 -10.325 13.654 1.00 92.62 76 ALA A CA 1
ATOM 612 C C . ALA A 1 76 ? -0.653 -9.628 15.028 1.00 92.62 76 ALA A C 1
ATOM 614 O O . ALA A 1 76 ? -1.367 -9.995 15.962 1.00 92.62 76 ALA A O 1
ATOM 615 N N . THR A 1 77 ? 0.231 -8.633 15.186 1.00 92.12 77 THR A N 1
ATOM 616 C CA . THR A 1 77 ? 0.346 -7.876 16.444 1.00 92.12 77 THR A CA 1
ATOM 617 C C . THR A 1 77 ? -0.517 -6.620 16.486 1.00 92.12 77 THR A C 1
ATOM 619 O O . THR A 1 77 ? -0.684 -6.072 17.569 1.00 92.12 77 THR A O 1
ATOM 622 N N . PHE A 1 78 ? -1.034 -6.139 15.351 1.00 94.31 78 PHE A N 1
ATOM 623 C CA . PHE A 1 78 ? -1.680 -4.822 15.274 1.00 94.31 78 PHE A CA 1
ATOM 624 C C . PHE A 1 78 ? -2.955 -4.751 16.104 1.00 94.31 78 PHE A C 1
ATOM 626 O O . PHE A 1 78 ? -3.156 -3.789 16.831 1.00 94.31 78 PHE A O 1
ATOM 633 N N . TYR A 1 79 ? -3.788 -5.789 16.060 1.00 93.81 79 TYR A N 1
ATOM 634 C CA . TYR A 1 79 ? -5.052 -5.756 16.791 1.00 93.81 79 TYR A CA 1
ATOM 635 C C . TYR A 1 79 ? -4.854 -5.630 18.314 1.00 93.81 79 TYR A C 1
ATOM 637 O O . TYR A 1 79 ? -5.654 -5.013 19.004 1.00 93.81 79 TYR A O 1
ATOM 645 N N . LYS A 1 80 ? -3.740 -6.154 18.846 1.00 93.88 80 LYS A N 1
ATOM 646 C CA . LYS A 1 80 ? -3.438 -6.132 20.288 1.00 93.88 80 LYS A CA 1
ATOM 647 C C . LYS A 1 80 ? -3.037 -4.758 20.822 1.00 93.88 80 LYS A C 1
ATOM 649 O O . LYS A 1 80 ? -3.016 -4.581 22.033 1.00 93.88 80 LYS A O 1
ATOM 654 N N . VAL A 1 81 ? -2.647 -3.834 19.947 1.00 93.88 81 VAL A N 1
ATOM 655 C CA . VAL A 1 81 ? -2.156 -2.503 20.339 1.00 93.88 81 VAL A CA 1
ATOM 656 C C . VAL A 1 81 ? -3.199 -1.405 20.133 1.00 93.88 81 VAL A C 1
ATOM 658 O O . VAL A 1 81 ? -2.911 -0.243 20.407 1.00 93.88 81 VAL A O 1
ATOM 661 N N . ILE A 1 82 ? -4.393 -1.760 19.648 1.00 96.06 82 ILE A N 1
ATOM 662 C CA . ILE A 1 82 ? -5.470 -0.803 19.402 1.00 96.06 82 ILE A CA 1
ATOM 663 C C . ILE A 1 82 ? -5.974 -0.247 20.731 1.00 96.06 82 ILE A C 1
ATOM 665 O O . ILE A 1 82 ? -6.364 -0.994 21.629 1.00 96.06 82 ILE A O 1
ATOM 669 N N . ASN A 1 83 ? -6.011 1.079 20.822 1.00 96.19 83 ASN A N 1
ATOM 670 C CA . ASN A 1 83 ? -6.761 1.792 21.845 1.00 96.19 83 ASN A CA 1
ATOM 671 C C . ASN A 1 83 ? -8.100 2.229 21.241 1.00 96.19 83 ASN A C 1
ATOM 673 O O . ASN A 1 83 ? -8.103 3.068 20.346 1.00 96.19 83 ASN A O 1
ATOM 677 N N . LYS A 1 84 ? -9.225 1.704 21.741 1.00 93.00 84 LYS A N 1
ATOM 678 C CA . LYS A 1 84 ? -10.563 2.018 21.207 1.00 93.00 84 LYS A CA 1
ATOM 679 C C . LYS A 1 84 ? -10.936 3.504 21.296 1.00 93.00 84 LYS A C 1
ATOM 681 O O . LYS A 1 84 ? -11.685 3.979 20.458 1.00 93.00 84 LYS A O 1
ATOM 686 N N . GLU A 1 85 ? -10.388 4.249 22.256 1.00 95.06 85 GLU A N 1
ATOM 687 C CA . GLU A 1 85 ? -10.623 5.698 22.378 1.00 95.06 85 GLU A CA 1
ATOM 688 C C . GLU A 1 85 ? -9.804 6.526 21.372 1.00 95.06 85 GLU A C 1
ATOM 690 O O . GLU A 1 85 ? -10.099 7.695 21.145 1.00 95.06 85 GLU A O 1
ATOM 695 N N . LYS A 1 86 ? -8.740 5.937 20.810 1.00 96.25 86 LYS A N 1
ATOM 696 C CA . LYS A 1 86 ? -7.781 6.568 19.887 1.00 96.25 86 LYS A CA 1
ATOM 697 C C . LYS A 1 86 ? -7.406 5.585 18.783 1.00 96.25 86 LYS A C 1
ATOM 699 O O . LYS A 1 86 ? -6.247 5.165 18.655 1.00 96.25 86 LYS A O 1
ATOM 704 N N . TYR A 1 87 ? -8.431 5.106 18.080 1.00 96.88 87 TYR A N 1
ATOM 705 C CA . TYR A 1 87 ? -8.336 3.920 17.235 1.00 96.88 87 TYR A CA 1
ATOM 706 C C . TYR A 1 87 ? -7.294 4.122 16.127 1.00 96.88 87 TYR A C 1
ATOM 708 O O . TYR A 1 87 ? -6.319 3.367 16.046 1.00 96.88 87 TYR A O 1
ATOM 716 N N . LEU A 1 88 ? -7.443 5.176 15.320 1.00 97.50 88 LEU A N 1
ATOM 717 C CA . LEU A 1 88 ? -6.523 5.498 14.231 1.00 97.50 88 LEU A CA 1
ATOM 718 C C . LEU A 1 88 ? -5.114 5.821 14.749 1.00 97.50 88 LEU A C 1
ATOM 720 O O . LEU A 1 88 ? -4.126 5.289 14.234 1.00 97.50 88 LEU A O 1
ATOM 724 N N . GLU A 1 89 ? -5.005 6.652 15.786 1.00 98.12 89 GLU A N 1
ATOM 725 C CA . GLU A 1 89 ? -3.720 7.115 16.313 1.00 98.12 89 GLU A CA 1
ATOM 726 C C . GLU A 1 89 ? -2.906 5.965 16.903 1.00 98.12 89 GLU A C 1
ATOM 728 O O . GLU A 1 89 ? -1.694 5.904 16.705 1.00 98.12 89 GLU A O 1
ATOM 733 N N . SER A 1 90 ? -3.547 5.015 17.590 1.00 97.81 90 SER A N 1
ATOM 734 C CA . SER A 1 90 ? -2.851 3.847 18.142 1.00 97.81 90 SER A CA 1
ATOM 735 C C . SER A 1 90 ? -2.197 2.992 17.047 1.00 97.81 90 SER A C 1
ATOM 737 O O . SER A 1 90 ? -1.052 2.556 17.195 1.00 97.81 90 SER A O 1
ATOM 739 N N . ILE A 1 91 ? -2.864 2.837 15.899 1.00 97.75 91 ILE A N 1
ATOM 740 C CA . ILE A 1 91 ? -2.322 2.137 14.727 1.00 97.75 91 ILE A CA 1
ATOM 741 C C . ILE A 1 91 ? -1.191 2.941 14.076 1.00 97.75 91 ILE A C 1
ATOM 743 O O . ILE A 1 91 ? -0.154 2.368 13.731 1.00 97.75 91 ILE A O 1
ATOM 747 N N . GLN A 1 92 ? -1.350 4.260 13.929 1.00 97.88 92 GLN A N 1
ATOM 748 C CA . GLN A 1 92 ? -0.305 5.142 13.397 1.00 97.88 92 GLN A CA 1
ATOM 749 C C . GLN A 1 92 ? 0.964 5.098 14.259 1.00 97.88 92 GLN A C 1
ATOM 751 O O . GLN A 1 92 ? 2.064 4.912 13.735 1.00 97.88 92 GLN A O 1
ATOM 756 N N . VAL A 1 93 ? 0.817 5.198 15.583 1.00 97.62 93 VAL A N 1
ATOM 757 C CA . VAL A 1 93 ? 1.923 5.086 16.544 1.00 97.62 93 VAL A CA 1
ATOM 758 C C . VAL A 1 93 ? 2.610 3.731 16.425 1.00 97.62 93 VAL A C 1
ATOM 760 O O . VAL A 1 93 ? 3.839 3.664 16.384 1.00 97.62 93 VAL A O 1
ATOM 763 N N . HIS A 1 94 ? 1.843 2.646 16.309 1.00 97.38 94 HIS A N 1
ATOM 764 C CA . HIS A 1 94 ? 2.425 1.318 16.139 1.00 97.38 94 HIS A CA 1
ATOM 765 C C . HIS A 1 94 ? 3.228 1.193 14.842 1.00 97.38 94 HIS A C 1
ATOM 767 O O . HIS A 1 94 ? 4.340 0.670 14.873 1.00 97.38 94 HIS A O 1
ATOM 773 N N . PHE A 1 95 ? 2.725 1.728 13.724 1.00 97.50 95 PHE A N 1
ATOM 774 C CA . PHE A 1 95 ? 3.470 1.794 12.462 1.00 97.50 95 PHE A CA 1
ATOM 775 C C . PHE A 1 95 ? 4.792 2.563 12.596 1.00 97.50 95 PHE A C 1
ATOM 777 O O . PHE A 1 95 ? 5.821 2.076 12.121 1.00 97.50 95 PHE A O 1
ATOM 784 N N . MET A 1 96 ? 4.776 3.729 13.252 1.00 95.94 96 MET A N 1
ATOM 785 C CA . MET A 1 96 ? 5.973 4.554 13.473 1.00 95.94 96 MET A CA 1
ATOM 786 C C . MET A 1 96 ? 7.025 3.841 14.330 1.00 95.94 96 MET A C 1
ATOM 788 O O . MET A 1 96 ? 8.221 4.002 14.100 1.00 95.94 96 MET A O 1
ATOM 792 N N . ASN A 1 97 ? 6.586 3.008 15.274 1.00 96.06 97 ASN A N 1
ATOM 793 C CA . ASN A 1 97 ? 7.461 2.278 16.190 1.00 96.06 97 ASN A CA 1
ATOM 794 C C . ASN A 1 97 ? 7.966 0.931 15.640 1.00 96.06 97 ASN A C 1
ATOM 796 O O . ASN A 1 97 ? 8.705 0.224 16.333 1.00 96.06 97 ASN A O 1
ATOM 800 N N . LEU A 1 98 ? 7.595 0.533 14.415 1.00 96.25 98 LEU A N 1
ATOM 801 C CA . LEU A 1 98 ? 8.075 -0.723 13.837 1.00 96.25 98 LEU A CA 1
ATOM 802 C C . LEU A 1 98 ? 9.604 -0.689 13.636 1.00 96.25 98 LEU A C 1
ATOM 804 O O . LEU A 1 98 ? 10.119 0.172 12.922 1.00 96.25 98 LEU A O 1
ATOM 808 N N . PRO A 1 99 ? 10.358 -1.654 14.193 1.00 93.56 99 PRO A N 1
ATOM 809 C CA . PRO A 1 99 ? 11.814 -1.583 14.196 1.00 93.56 99 PRO A CA 1
ATOM 810 C C . PRO A 1 99 ? 12.437 -2.173 12.927 1.00 93.56 99 PRO A C 1
ATOM 812 O O . PRO A 1 99 ? 11.931 -3.152 12.370 1.00 93.56 99 PRO A O 1
ATOM 815 N N . SER A 1 100 ? 13.620 -1.668 12.562 1.00 90.75 100 SER A N 1
ATOM 816 C CA . SER A 1 100 ? 14.575 -2.319 11.646 1.00 90.75 100 SER A CA 1
ATOM 817 C C . SER A 1 100 ? 13.903 -2.895 10.383 1.00 90.75 100 SER A C 1
ATOM 819 O O . SER A 1 100 ? 13.250 -2.166 9.650 1.00 90.75 100 SER A O 1
ATOM 821 N N . TYR A 1 101 ? 14.004 -4.198 10.122 1.00 91.12 101 TYR A N 1
ATOM 822 C CA . TYR A 1 101 ? 13.454 -4.866 8.935 1.00 91.12 101 TYR A CA 1
ATOM 823 C C . TYR A 1 101 ? 11.910 -4.916 8.865 1.00 91.12 101 TYR A C 1
ATOM 825 O O . TYR A 1 101 ? 11.349 -5.390 7.875 1.00 91.12 101 TYR A O 1
ATOM 833 N N . ARG A 1 102 ? 11.201 -4.461 9.908 1.00 95.75 102 ARG A N 1
ATOM 834 C CA . ARG A 1 102 ? 9.739 -4.269 9.913 1.00 95.75 102 ARG A CA 1
ATOM 835 C C . ARG A 1 102 ? 9.333 -2.806 9.735 1.00 95.75 102 ARG A C 1
ATOM 837 O O . ARG A 1 102 ? 8.139 -2.549 9.625 1.00 95.75 102 ARG A O 1
ATOM 844 N N . ARG A 1 103 ? 10.281 -1.868 9.717 1.00 96.38 103 ARG A N 1
ATOM 845 C CA . ARG A 1 103 ? 10.010 -0.426 9.699 1.00 96.38 103 ARG A CA 1
ATOM 846 C C . ARG A 1 103 ? 9.124 0.013 8.538 1.00 96.38 103 ARG A C 1
ATOM 848 O O . ARG A 1 103 ? 9.109 -0.611 7.474 1.00 96.38 103 ARG A O 1
ATOM 855 N N . PHE A 1 104 ? 8.439 1.129 8.744 1.00 98.00 104 PHE A N 1
ATOM 856 C CA . PHE A 1 104 ? 7.737 1.868 7.704 1.00 98.00 104 PHE A CA 1
ATOM 857 C C . PHE A 1 104 ? 8.738 2.816 7.012 1.00 98.00 104 PHE A C 1
ATOM 859 O O . PHE A 1 104 ? 9.277 3.694 7.684 1.00 98.00 104 PHE A O 1
ATOM 866 N N . PRO A 1 105 ? 9.033 2.666 5.705 1.00 98.06 105 PRO A N 1
ATOM 867 C CA . PRO A 1 105 ? 9.943 3.580 5.011 1.00 98.06 105 PRO A CA 1
ATOM 868 C C . PRO A 1 105 ? 9.416 5.019 4.982 1.00 98.06 105 PRO A C 1
ATOM 870 O O . PRO A 1 105 ? 8.280 5.268 4.563 1.00 98.06 105 PRO A O 1
ATOM 873 N N . ASN A 1 106 ? 10.248 5.970 5.403 1.00 97.12 106 ASN A N 1
ATOM 874 C CA . ASN A 1 106 ? 9.887 7.387 5.400 1.00 97.12 106 ASN A CA 1
ATOM 875 C C . ASN A 1 106 ? 9.897 7.972 3.976 1.00 97.12 106 ASN A C 1
ATOM 877 O O . ASN A 1 106 ? 10.235 7.296 3.002 1.00 97.12 106 ASN A O 1
ATOM 881 N N . ASP A 1 107 ? 9.483 9.231 3.848 1.00 98.00 107 ASP A N 1
ATOM 882 C CA . ASP A 1 107 ? 9.357 9.894 2.548 1.00 98.00 107 ASP A CA 1
ATOM 883 C C . ASP A 1 107 ? 10.686 10.057 1.818 1.00 98.00 107 ASP A C 1
ATOM 885 O O . ASP A 1 107 ? 10.729 9.864 0.605 1.00 98.00 107 ASP A O 1
ATOM 889 N N . ASP A 1 108 ? 11.762 10.388 2.527 1.00 98.06 108 ASP A N 1
ATOM 890 C CA . ASP A 1 108 ? 13.065 10.635 1.907 1.00 98.06 108 ASP A CA 1
ATOM 891 C C . ASP A 1 108 ? 13.665 9.354 1.338 1.00 98.06 108 ASP A C 1
ATOM 893 O O . ASP A 1 108 ? 14.142 9.322 0.201 1.00 98.06 108 ASP A O 1
ATOM 897 N N . GLU A 1 109 ? 13.591 8.271 2.107 1.00 97.00 109 GLU A N 1
ATOM 898 C CA . GLU A 1 109 ? 14.001 6.956 1.649 1.00 97.00 109 GLU A CA 1
ATOM 899 C C . GLU A 1 109 ? 13.153 6.495 0.465 1.00 97.00 109 GLU A C 1
ATOM 901 O O . GLU A 1 109 ? 13.705 6.115 -0.564 1.00 97.00 109 GLU A O 1
ATOM 906 N N . PHE A 1 110 ? 11.825 6.579 0.576 1.00 97.69 110 PHE A N 1
ATOM 907 C CA . PHE A 1 110 ? 10.930 6.168 -0.499 1.00 97.69 110 PHE A CA 1
ATOM 908 C C . PHE A 1 110 ? 11.185 6.957 -1.788 1.00 97.69 110 PHE A C 1
ATOM 910 O O . PHE A 1 110 ? 11.319 6.357 -2.851 1.00 97.69 110 PHE A O 1
ATOM 917 N N . LYS A 1 111 ? 11.320 8.288 -1.708 1.00 97.75 111 LYS A N 1
ATOM 918 C CA . LYS A 1 111 ? 11.615 9.151 -2.865 1.00 97.75 111 LYS A CA 1
ATOM 919 C C . LYS A 1 111 ? 12.948 8.811 -3.518 1.00 97.75 111 LYS A C 1
ATOM 921 O O . LYS A 1 111 ? 13.056 8.904 -4.739 1.00 97.75 111 LYS A O 1
ATOM 926 N N . ARG A 1 112 ? 13.969 8.471 -2.729 1.00 97.94 112 ARG A N 1
ATOM 927 C CA . ARG A 1 112 ? 15.273 8.069 -3.262 1.00 97.94 112 ARG A CA 1
ATOM 928 C C . ARG A 1 112 ? 15.155 6.755 -4.026 1.00 97.94 112 ARG A C 1
ATOM 930 O O . ARG A 1 112 ? 15.559 6.705 -5.182 1.00 97.94 112 ARG A O 1
ATOM 937 N N . GLU A 1 113 ? 14.562 5.734 -3.411 1.00 97.31 113 GLU A N 1
ATOM 938 C CA . GLU A 1 113 ? 14.434 4.409 -4.027 1.00 97.31 113 GLU A CA 1
ATOM 939 C C . GLU A 1 113 ? 13.518 4.435 -5.257 1.00 97.31 113 GLU A C 1
ATOM 941 O O . GLU A 1 113 ? 13.840 3.829 -6.275 1.00 97.31 113 GLU A O 1
ATOM 946 N N . LEU A 1 114 ? 12.437 5.221 -5.231 1.00 95.00 114 LEU A N 1
ATOM 947 C CA . LEU A 1 114 ? 11.520 5.374 -6.365 1.00 95.00 114 LEU A CA 1
ATOM 948 C C . LEU A 1 114 ? 12.220 5.872 -7.644 1.00 95.00 114 LEU A C 1
ATOM 950 O O . LEU A 1 114 ? 11.790 5.530 -8.739 1.00 95.00 114 LEU A O 1
ATOM 954 N N . LYS A 1 115 ? 13.295 6.663 -7.516 1.00 95.19 115 LYS A N 1
ATOM 955 C CA . LYS A 1 115 ? 14.049 7.214 -8.657 1.00 95.19 115 LYS A CA 1
ATOM 956 C C . LYS A 1 115 ? 15.034 6.229 -9.282 1.00 95.19 115 LYS A C 1
ATOM 958 O O . LYS A 1 115 ? 15.403 6.412 -10.436 1.00 95.19 115 LYS A O 1
ATOM 963 N N . VAL A 1 116 ? 15.507 5.247 -8.516 1.00 95.12 116 VAL A N 1
ATOM 964 C CA . VAL A 1 116 ? 16.601 4.350 -8.934 1.00 95.12 116 VAL A CA 1
ATOM 965 C C . VAL A 1 116 ? 16.143 2.913 -9.149 1.00 95.12 116 VAL A C 1
ATOM 967 O O . VAL A 1 116 ? 16.825 2.138 -9.815 1.00 95.12 116 VAL A O 1
ATOM 970 N N . ARG A 1 117 ? 14.999 2.529 -8.577 1.00 93.06 117 ARG A N 1
ATOM 971 C CA . ARG A 1 117 ? 14.459 1.178 -8.689 1.00 93.06 117 ARG A CA 1
ATOM 972 C C . ARG A 1 117 ? 13.955 0.925 -10.107 1.00 93.06 117 ARG A C 1
ATOM 974 O O . ARG A 1 117 ? 13.199 1.722 -10.654 1.00 93.06 117 ARG A O 1
ATOM 981 N N . ASP A 1 118 ? 14.276 -0.245 -10.652 1.00 92.44 118 ASP A N 1
ATOM 982 C CA . ASP A 1 118 ? 13.598 -0.762 -11.840 1.00 92.44 118 ASP A CA 1
ATOM 983 C C . ASP A 1 118 ? 12.143 -1.116 -11.485 1.00 92.44 118 ASP A C 1
ATOM 985 O O . ASP A 1 118 ? 11.834 -2.210 -11.001 1.00 92.44 118 ASP A O 1
ATOM 989 N N . LEU A 1 119 ? 11.248 -0.145 -11.681 1.00 91.69 119 LEU A N 1
ATOM 990 C CA . LEU A 1 119 ? 9.806 -0.300 -11.492 1.00 91.69 119 LEU A CA 1
ATOM 991 C C . LEU A 1 119 ? 9.122 -0.970 -12.692 1.00 91.69 119 LEU A C 1
ATOM 993 O O . LEU A 1 119 ? 7.936 -1.299 -12.612 1.00 91.69 119 LEU A O 1
ATOM 997 N N . TYR A 1 120 ? 9.846 -1.203 -13.790 1.00 87.12 120 TYR A N 1
ATOM 998 C CA . TYR A 1 120 ? 9.306 -1.868 -14.968 1.00 87.12 120 TYR A CA 1
ATOM 999 C C . TYR A 1 120 ? 9.330 -3.395 -14.817 1.00 87.12 120 TYR A C 1
ATOM 1001 O O . TYR A 1 120 ? 8.337 -4.056 -15.120 1.00 87.12 120 TYR A O 1
ATOM 1009 N N . ASN A 1 121 ? 10.393 -3.973 -14.258 1.00 88.31 121 ASN A N 1
ATOM 1010 C CA . ASN A 1 121 ? 10.443 -5.405 -13.918 1.00 88.31 121 ASN A CA 1
ATOM 1011 C C . ASN A 1 121 ? 9.943 -5.704 -12.491 1.00 88.31 121 ASN A C 1
ATOM 1013 O O . ASN A 1 121 ? 10.191 -6.761 -11.908 1.00 88.31 121 ASN A O 1
ATOM 1017 N N . PHE A 1 122 ? 9.208 -4.762 -11.905 1.00 89.06 122 PHE A N 1
ATOM 1018 C CA . PHE A 1 122 ? 8.721 -4.821 -10.538 1.00 89.06 122 PHE A CA 1
ATOM 1019 C C . PHE A 1 122 ? 7.416 -5.608 -10.416 1.00 89.06 122 PHE A C 1
ATOM 1021 O O . PHE A 1 122 ? 6.459 -5.385 -11.157 1.00 89.06 122 PHE A O 1
ATOM 1028 N N . ARG A 1 123 ? 7.328 -6.482 -9.404 1.00 90.06 123 ARG A N 1
ATOM 1029 C CA . ARG A 1 123 ? 6.130 -7.303 -9.143 1.00 90.06 123 ARG A CA 1
ATOM 1030 C C . ARG A 1 123 ? 4.844 -6.474 -9.045 1.00 90.06 123 ARG A C 1
ATOM 1032 O O . ARG A 1 123 ? 3.798 -6.940 -9.487 1.00 90.06 123 ARG A O 1
ATOM 1039 N N . SER A 1 124 ? 4.919 -5.272 -8.474 1.00 92.12 124 SER A N 1
ATOM 1040 C CA . SER A 1 124 ? 3.765 -4.381 -8.298 1.00 92.12 124 SER A CA 1
ATOM 1041 C C . SER A 1 124 ? 3.678 -3.291 -9.374 1.00 92.12 124 SER A C 1
ATOM 1043 O O . SER A 1 124 ? 3.014 -2.282 -9.146 1.00 92.12 124 SER A O 1
ATOM 1045 N N . ARG A 1 125 ? 4.317 -3.476 -10.545 1.00 92.06 125 ARG A N 1
ATOM 1046 C CA . ARG A 1 125 ? 4.273 -2.529 -11.677 1.00 92.06 125 ARG A CA 1
ATOM 1047 C C . ARG A 1 125 ? 2.843 -2.132 -12.034 1.00 92.06 125 ARG A C 1
ATOM 1049 O O . ARG A 1 125 ? 2.544 -0.948 -12.106 1.00 92.06 125 ARG A O 1
ATOM 1056 N N . SER A 1 126 ? 1.969 -3.112 -12.267 1.00 89.81 126 SER A N 1
ATOM 1057 C CA . SER A 1 126 ? 0.604 -2.845 -12.742 1.00 89.81 126 SER A CA 1
ATOM 1058 C C . SER A 1 126 ? -0.213 -2.040 -11.734 1.00 89.81 126 SER A C 1
ATOM 1060 O O . SER A 1 126 ? -0.923 -1.124 -12.130 1.00 89.81 126 SER A O 1
ATOM 1062 N N . TYR A 1 127 ? -0.063 -2.342 -10.441 1.00 92.00 127 TYR A N 1
ATOM 1063 C CA . TYR A 1 127 ? -0.666 -1.560 -9.361 1.00 92.00 127 TYR A CA 1
ATOM 1064 C C . TYR A 1 127 ? -0.164 -0.109 -9.395 1.00 92.00 127 TYR A C 1
ATOM 1066 O O . TYR A 1 127 ? -0.957 0.826 -9.412 1.00 92.00 127 TYR A O 1
ATOM 1074 N N . TRP A 1 128 ? 1.155 0.087 -9.465 1.00 91.50 128 TRP A N 1
ATOM 1075 C CA . TRP A 1 128 ? 1.772 1.415 -9.465 1.00 91.50 128 TRP A CA 1
ATOM 1076 C C . TRP A 1 128 ? 1.303 2.275 -10.647 1.00 91.50 128 TRP A C 1
ATOM 1078 O O . TRP A 1 128 ? 0.877 3.411 -10.443 1.00 91.50 128 TRP A O 1
ATOM 1088 N N . LEU A 1 129 ? 1.328 1.721 -11.865 1.00 91.25 129 LEU A N 1
ATOM 1089 C CA . LEU A 1 129 ? 0.904 2.431 -13.074 1.00 91.25 129 LEU A CA 1
ATOM 1090 C C . LEU A 1 129 ? -0.583 2.777 -13.008 1.00 91.25 129 LEU A C 1
ATOM 1092 O O . LEU A 1 129 ? -0.956 3.913 -13.278 1.00 91.25 129 LEU A O 1
ATOM 1096 N N . ARG A 1 130 ? -1.423 1.833 -12.565 1.00 90.00 130 ARG A N 1
ATOM 1097 C CA . ARG A 1 130 ? -2.858 2.073 -12.373 1.00 90.00 130 ARG A CA 1
ATOM 1098 C C . ARG A 1 130 ? -3.126 3.189 -11.370 1.00 90.00 130 ARG A C 1
ATOM 1100 O O . ARG A 1 130 ? -4.044 3.981 -11.571 1.00 90.00 130 ARG A O 1
ATOM 1107 N N . ARG A 1 131 ? -2.358 3.241 -10.279 1.00 91.06 131 ARG A N 1
ATOM 1108 C CA . ARG A 1 131 ? -2.497 4.275 -9.249 1.00 91.06 131 ARG A CA 1
ATOM 1109 C C . ARG A 1 131 ? -2.127 5.654 -9.766 1.00 91.06 131 ARG A C 1
ATOM 1111 O O . ARG A 1 131 ? -2.838 6.596 -9.441 1.00 91.06 131 ARG A O 1
ATOM 1118 N N . LEU A 1 132 ? -1.065 5.763 -10.560 1.00 90.25 132 LEU A N 1
ATOM 1119 C CA . LEU A 1 132 ? -0.714 7.024 -11.210 1.00 90.25 132 LEU A CA 1
ATOM 1120 C C . LEU A 1 132 ? -1.767 7.458 -12.223 1.00 90.25 132 LEU A C 1
ATOM 1122 O O . LEU A 1 132 ? -2.186 8.607 -12.214 1.00 90.25 132 LEU A O 1
ATOM 1126 N N . GLU A 1 133 ? -2.203 6.537 -13.075 1.00 90.00 133 GLU A N 1
ATOM 1127 C CA . GLU A 1 133 ? -3.121 6.850 -14.167 1.00 90.00 133 GLU A CA 1
ATOM 1128 C C . GLU A 1 133 ? -4.498 7.298 -13.663 1.00 90.00 133 GLU A C 1
ATOM 1130 O O . GLU A 1 133 ? -5.150 8.145 -14.271 1.00 90.00 133 GLU A O 1
ATOM 1135 N N . ASN A 1 134 ? -4.927 6.763 -12.518 1.00 90.38 134 ASN A N 1
ATOM 1136 C CA . ASN A 1 134 ? -6.168 7.158 -11.861 1.00 90.38 134 ASN A CA 1
ATOM 1137 C C . ASN A 1 134 ? -6.011 8.328 -10.877 1.00 90.38 134 ASN A C 1
ATOM 1139 O O . ASN A 1 134 ? -7.022 8.783 -10.335 1.00 90.38 134 ASN A O 1
ATOM 1143 N N . ASP A 1 135 ? -4.796 8.828 -10.622 1.00 89.75 135 ASP A N 1
ATOM 1144 C CA . ASP A 1 135 ? -4.615 9.960 -9.711 1.00 89.75 135 ASP A CA 1
ATOM 1145 C C . ASP A 1 135 ? -5.325 11.197 -10.271 1.00 89.75 135 ASP A C 1
ATOM 1147 O O . ASP A 1 135 ? -5.121 11.596 -11.417 1.00 89.75 135 ASP A O 1
ATOM 1151 N N . LYS A 1 136 ? -6.202 11.794 -9.457 1.00 86.31 136 LYS A N 1
ATOM 1152 C CA . LYS A 1 136 ? -7.012 12.979 -9.803 1.00 86.31 136 LYS A CA 1
ATOM 1153 C C . LYS A 1 136 ? -7.902 12.822 -11.044 1.00 86.31 136 LYS A C 1
ATOM 1155 O O . LYS A 1 136 ? -8.435 13.819 -11.536 1.00 86.31 136 LYS A O 1
ATOM 1160 N N . ARG A 1 137 ? -8.126 11.599 -11.535 1.00 84.75 137 ARG A N 1
ATOM 1161 C CA . ARG A 1 137 ? -9.137 11.353 -12.567 1.00 84.75 137 ARG A CA 1
ATOM 1162 C C . ARG A 1 137 ? -10.534 11.339 -11.967 1.00 84.75 137 ARG A C 1
ATOM 1164 O O . ARG A 1 137 ? -10.769 10.795 -10.892 1.00 84.75 137 ARG A O 1
ATOM 1171 N N . ARG A 1 138 ? -11.481 11.917 -12.708 1.00 80.81 138 ARG A N 1
ATOM 1172 C CA . ARG A 1 138 ? -12.905 11.910 -12.351 1.00 80.81 138 ARG A CA 1
ATOM 1173 C C . ARG A 1 138 ? -13.520 10.513 -12.468 1.00 80.81 138 ARG A C 1
ATOM 1175 O O . ARG A 1 138 ? -14.376 10.159 -11.665 1.00 80.81 138 ARG A O 1
ATOM 1182 N N . GLU A 1 139 ? -13.091 9.744 -13.464 1.00 81.94 139 GLU A N 1
ATOM 1183 C CA . GLU A 1 139 ? -13.579 8.394 -13.740 1.00 81.94 139 GLU A CA 1
ATOM 1184 C C . GLU A 1 139 ? -12.411 7.414 -13.704 1.00 81.94 139 GLU A C 1
ATOM 1186 O O . GLU A 1 139 ? -11.372 7.645 -14.329 1.00 81.94 139 GLU A O 1
ATOM 1191 N N . ARG A 1 140 ? -12.585 6.337 -12.934 1.00 80.69 140 ARG A N 1
ATOM 1192 C CA . ARG A 1 140 ? -11.568 5.304 -12.760 1.00 80.69 140 ARG A CA 1
ATOM 1193 C C . ARG A 1 140 ? -11.549 4.393 -13.982 1.00 80.69 140 ARG A C 1
ATOM 1195 O O . ARG A 1 140 ? -12.589 3.888 -14.398 1.00 80.69 140 ARG A O 1
ATOM 1202 N N . VAL A 1 141 ? -10.359 4.164 -14.516 1.00 82.94 141 VAL A N 1
ATOM 1203 C CA . VAL A 1 141 ? -10.099 3.182 -15.568 1.00 82.94 141 VAL A CA 1
ATOM 1204 C C . VAL A 1 141 ? -9.548 1.915 -14.908 1.00 82.94 141 VAL A C 1
ATOM 1206 O O . VAL A 1 141 ? -8.740 1.989 -13.979 1.00 82.94 141 VAL A O 1
ATOM 1209 N N . GLU A 1 142 ? -10.016 0.748 -15.348 1.00 78.06 142 GLU A N 1
ATOM 1210 C CA . GLU A 1 142 ? -9.638 -0.554 -14.772 1.00 78.06 142 GLU A CA 1
ATOM 1211 C C . GLU A 1 142 ? -8.749 -1.387 -15.702 1.00 78.06 142 GLU A C 1
ATOM 1213 O O . GLU A 1 142 ? -7.941 -2.197 -15.238 1.00 78.06 142 GLU A O 1
ATOM 1218 N N . GLU A 1 143 ? -8.881 -1.192 -17.011 1.00 81.81 143 GLU A N 1
ATOM 1219 C CA . GLU A 1 143 ? -8.142 -1.928 -18.029 1.00 81.81 143 GLU A CA 1
ATOM 1220 C C . GLU A 1 143 ? -7.080 -1.025 -18.648 1.00 81.81 143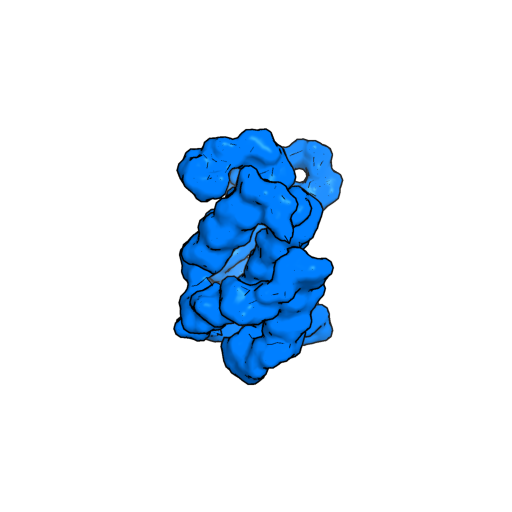 GLU A C 1
ATOM 1222 O O . GLU A 1 143 ? -7.377 0.062 -19.136 1.00 81.81 143 GLU A O 1
ATOM 1227 N N . PHE A 1 144 ? -5.830 -1.485 -18.605 1.00 81.31 144 PHE A N 1
ATOM 1228 C CA . PHE A 1 144 ? -4.682 -0.743 -19.110 1.00 81.31 144 PHE A CA 1
ATOM 1229 C C . PHE A 1 144 ? -3.832 -1.644 -19.984 1.00 81.31 144 PHE A C 1
ATOM 1231 O O . PHE A 1 144 ? -3.475 -2.757 -19.589 1.00 81.31 144 PHE A O 1
ATOM 1238 N N . THR A 1 145 ? -3.454 -1.120 -21.139 1.00 85.50 145 THR A N 1
ATOM 1239 C CA . THR A 1 145 ? -2.349 -1.629 -21.942 1.00 85.50 145 THR A CA 1
ATOM 1240 C C . THR A 1 145 ? -1.104 -0.799 -21.639 1.00 85.50 145 THR A C 1
ATOM 1242 O O . THR A 1 145 ? -1.187 0.365 -21.253 1.00 85.50 145 THR A O 1
ATOM 1245 N N . ILE A 1 146 ? 0.069 -1.418 -21.754 1.00 85.75 146 ILE A N 1
ATOM 1246 C CA . ILE A 1 146 ? 1.341 -0.699 -21.687 1.00 85.75 146 ILE A CA 1
ATOM 1247 C C . ILE A 1 146 ? 1.807 -0.533 -23.124 1.00 85.75 146 ILE A C 1
ATOM 1249 O O . ILE A 1 146 ? 2.074 -1.529 -23.794 1.00 85.75 146 ILE A O 1
ATOM 1253 N N . GLU A 1 147 ? 1.895 0.711 -23.577 1.00 85.81 147 GLU A N 1
ATOM 1254 C CA . GLU A 1 147 ? 2.488 1.049 -24.865 1.00 85.81 147 GLU A CA 1
ATOM 1255 C C . GLU A 1 147 ? 3.938 1.485 -24.667 1.00 85.81 147 GLU A C 1
ATOM 1257 O O . GLU A 1 147 ? 4.262 2.272 -23.773 1.00 85.81 147 GLU A O 1
ATOM 1262 N N . HIS A 1 148 ? 4.828 0.961 -25.505 1.00 85.31 148 HIS A N 1
ATOM 1263 C CA . HIS A 1 148 ? 6.231 1.348 -25.516 1.00 85.31 148 HIS A CA 1
ATOM 1264 C C . HIS A 1 148 ? 6.457 2.381 -26.610 1.00 85.31 148 HIS A C 1
ATOM 1266 O O . HIS A 1 148 ? 6.171 2.121 -27.775 1.00 85.31 148 HIS A O 1
ATOM 1272 N N . ILE A 1 149 ? 7.012 3.537 -26.239 1.00 84.94 149 ILE A N 1
ATOM 1273 C CA . ILE A 1 149 ? 7.393 4.579 -27.204 1.00 84.94 149 ILE A CA 1
ATOM 1274 C C . ILE A 1 149 ? 8.483 4.047 -28.145 1.00 84.94 149 ILE A C 1
ATOM 1276 O O . ILE A 1 149 ? 8.380 4.195 -29.358 1.00 84.94 149 ILE A O 1
ATOM 1280 N N . MET A 1 150 ? 9.503 3.387 -27.587 1.00 83.12 150 MET A N 1
ATOM 1281 C CA . MET A 1 150 ? 10.536 2.699 -28.360 1.00 83.12 150 MET A CA 1
ATOM 1282 C C . MET A 1 150 ? 10.136 1.232 -28.587 1.00 83.12 150 MET A C 1
ATOM 1284 O O . MET A 1 150 ? 9.815 0.546 -27.609 1.00 83.12 150 MET A O 1
ATOM 1288 N N . PRO A 1 151 ? 10.207 0.713 -29.829 1.00 82.12 151 PRO A N 1
ATOM 1289 C CA . PRO A 1 151 ? 9.950 -0.694 -30.103 1.00 82.12 151 PRO A CA 1
ATOM 1290 C C . PRO A 1 151 ? 10.851 -1.607 -29.266 1.00 82.12 151 PRO A C 1
ATOM 1292 O O . PRO A 1 151 ? 12.061 -1.421 -29.205 1.00 82.12 151 PRO A O 1
ATOM 1295 N N . GLN A 1 152 ? 10.261 -2.627 -28.649 1.00 78.00 152 GLN A N 1
ATOM 1296 C CA . GLN A 1 152 ? 10.977 -3.657 -27.885 1.00 78.00 152 GLN A CA 1
ATOM 1297 C C . GLN A 1 152 ? 11.413 -4.819 -28.795 1.00 78.00 152 GLN A C 1
ATOM 1299 O O . GLN A 1 152 ? 11.236 -5.985 -28.451 1.00 78.00 152 GLN A O 1
ATOM 1304 N N . ASN A 1 153 ? 11.906 -4.519 -30.000 1.00 80.56 153 ASN A N 1
ATOM 1305 C CA . ASN A 1 153 ? 12.416 -5.527 -30.926 1.00 80.56 153 ASN A CA 1
ATOM 1306 C C . ASN A 1 153 ? 13.936 -5.396 -31.083 1.00 80.56 153 ASN A C 1
ATOM 1308 O O . ASN A 1 153 ? 14.479 -4.298 -31.108 1.00 80.56 153 ASN A O 1
ATOM 1312 N N . GLU A 1 154 ? 14.631 -6.526 -31.217 1.00 76.44 154 GLU A N 1
ATOM 1313 C CA . GLU A 1 154 ? 16.090 -6.535 -31.430 1.00 76.44 154 GLU A CA 1
ATOM 1314 C C . GLU A 1 154 ? 16.474 -5.828 -32.743 1.00 76.44 154 GLU A C 1
ATOM 1316 O O . GLU A 1 154 ? 17.534 -5.219 -32.875 1.00 76.44 154 GLU A O 1
ATOM 1321 N N . ASN A 1 155 ? 15.562 -5.857 -33.719 1.00 84.31 155 ASN A N 1
ATOM 1322 C CA . ASN A 1 155 ? 15.722 -5.223 -35.019 1.00 84.31 155 ASN A CA 1
ATOM 1323 C C . ASN A 1 155 ? 15.023 -3.859 -35.068 1.00 84.31 155 ASN A C 1
ATOM 1325 O O . ASN A 1 155 ? 14.039 -3.681 -35.791 1.00 84.31 155 ASN A O 1
ATOM 1329 N N . LEU A 1 156 ? 15.569 -2.881 -34.339 1.00 86.88 156 LEU A N 1
ATOM 1330 C CA . LEU A 1 156 ? 15.131 -1.487 -34.448 1.00 86.88 156 LEU A CA 1
ATOM 1331 C C . LEU A 1 156 ? 15.239 -1.000 -35.899 1.00 86.88 156 LEU A C 1
ATOM 1333 O O . LEU A 1 156 ? 16.232 -1.270 -36.581 1.00 86.88 156 LEU A O 1
ATOM 1337 N N . SER A 1 157 ? 14.226 -0.268 -36.369 1.00 89.50 157 SER A N 1
ATOM 1338 C CA . SER A 1 157 ? 14.223 0.323 -37.716 1.00 89.50 157 SER A CA 1
ATOM 1339 C C . SER A 1 157 ? 15.381 1.309 -37.902 1.00 89.50 157 SER A C 1
ATOM 1341 O O . SER A 1 157 ? 15.815 1.922 -36.928 1.00 89.50 157 SER A O 1
ATOM 1343 N N . ALA A 1 158 ? 15.820 1.544 -39.143 1.00 90.31 158 ALA A N 1
ATOM 1344 C CA . ALA A 1 158 ? 16.879 2.516 -39.439 1.00 90.31 158 ALA A CA 1
ATOM 1345 C C . ALA A 1 158 ? 16.599 3.909 -38.842 1.00 90.31 158 ALA A C 1
ATOM 1347 O O . ALA A 1 158 ? 17.499 4.500 -38.259 1.00 90.31 158 ALA A O 1
ATOM 1348 N N . LYS A 1 159 ? 15.338 4.369 -38.886 1.00 90.44 159 LYS A N 1
ATOM 1349 C CA . LYS A 1 159 ? 14.908 5.642 -38.290 1.00 90.44 159 LYS A CA 1
ATOM 1350 C C . LYS A 1 159 ? 15.169 5.700 -36.779 1.00 90.44 159 LYS A C 1
ATOM 1352 O O . LYS A 1 159 ? 15.739 6.663 -36.290 1.00 90.44 159 LYS A O 1
ATOM 1357 N N . TRP A 1 160 ? 14.803 4.646 -36.047 1.00 90.12 160 TRP A N 1
ATOM 1358 C CA . TRP A 1 160 ? 15.071 4.553 -34.606 1.00 90.12 160 TRP A CA 1
ATOM 1359 C C . TRP A 1 160 ? 16.570 4.514 -34.297 1.00 90.12 160 TRP A C 1
ATOM 1361 O O . TRP A 1 160 ? 17.010 5.165 -33.358 1.00 90.12 160 TRP A O 1
ATOM 1371 N N . ARG A 1 161 ? 17.362 3.788 -35.096 1.00 89.88 161 ARG A N 1
ATOM 1372 C CA . ARG A 1 161 ? 18.827 3.742 -34.936 1.00 89.88 161 ARG A CA 1
ATOM 1373 C C . ARG A 1 161 ? 19.468 5.113 -35.155 1.00 89.88 161 ARG A C 1
ATOM 1375 O O . ARG A 1 161 ? 20.405 5.459 -34.450 1.00 89.88 161 ARG A O 1
ATOM 1382 N N . GLU A 1 162 ? 18.962 5.880 -36.118 1.00 92.00 162 GLU A N 1
ATOM 1383 C CA . GLU A 1 162 ? 19.416 7.245 -36.392 1.00 92.00 162 GLU A CA 1
ATOM 1384 C C . GLU A 1 162 ? 19.050 8.204 -35.249 1.00 92.00 162 GLU A C 1
ATOM 1386 O O . GLU A 1 162 ? 19.927 8.898 -34.741 1.00 92.00 162 GLU A O 1
ATOM 1391 N N . GLU A 1 163 ? 17.793 8.196 -34.787 1.00 90.50 163 GLU A N 1
ATOM 1392 C CA . GLU A 1 163 ? 17.326 9.062 -33.690 1.00 90.50 163 GLU A CA 1
ATOM 1393 C C . GLU A 1 163 ? 18.018 8.764 -32.347 1.00 90.50 163 GLU A C 1
ATOM 1395 O O . GLU A 1 163 ? 18.306 9.684 -31.584 1.00 90.50 163 GLU A O 1
ATOM 1400 N N . LEU A 1 164 ? 18.315 7.491 -32.060 1.00 88.44 164 LEU A N 1
ATOM 1401 C CA . LEU A 1 164 ? 19.032 7.065 -30.849 1.00 88.44 164 LEU A CA 1
ATOM 1402 C C . LEU A 1 164 ? 20.555 7.291 -30.936 1.00 88.44 164 LEU A C 1
ATOM 1404 O O . LEU A 1 164 ? 21.250 7.210 -29.921 1.00 88.44 164 LEU A O 1
ATOM 1408 N N . GLY A 1 165 ? 21.082 7.590 -32.126 1.00 90.06 165 GLY A N 1
ATOM 1409 C CA .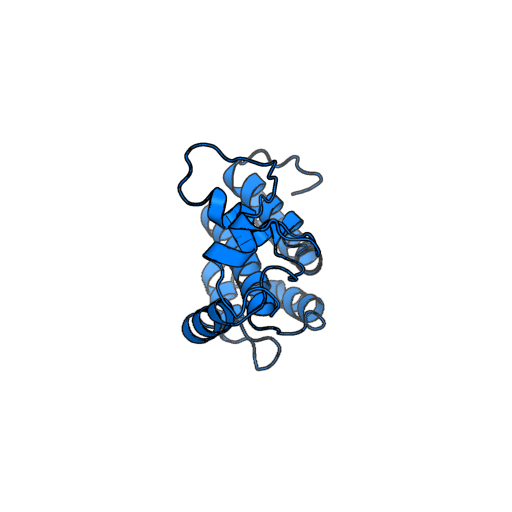 GLY A 1 165 ? 22.495 7.876 -32.353 1.00 90.06 165 GLY A CA 1
ATOM 1410 C C . GLY A 1 165 ? 23.414 6.659 -32.201 1.00 90.06 165 GLY A C 1
ATOM 1411 O O . GLY A 1 165 ? 22.997 5.507 -32.261 1.00 90.06 165 GLY A O 1
ATOM 1412 N N . SER A 1 166 ? 24.713 6.903 -32.015 1.00 89.31 166 SER A N 1
ATOM 1413 C CA . SER A 1 166 ? 25.749 5.853 -32.018 1.00 89.31 166 SER A CA 1
ATOM 1414 C C . SER A 1 166 ? 25.614 4.812 -30.903 1.00 89.31 166 SER A C 1
ATOM 1416 O O . SER A 1 166 ? 26.144 3.713 -31.037 1.00 89.31 166 SER A O 1
ATOM 1418 N N . ASP A 1 167 ? 24.902 5.138 -29.824 1.00 85.00 167 ASP A N 1
ATOM 1419 C CA . ASP A 1 167 ? 24.685 4.255 -28.676 1.00 85.00 167 ASP A CA 1
ATOM 1420 C C . ASP A 1 167 ? 23.365 3.460 -28.763 1.00 85.00 167 ASP A C 1
ATOM 1422 O O . ASP A 1 167 ? 22.944 2.868 -27.772 1.00 85.00 167 ASP A O 1
ATOM 1426 N N . TRP A 1 168 ? 22.715 3.398 -29.935 1.00 84.88 168 TRP A N 1
ATOM 1427 C CA . TRP A 1 168 ? 21.405 2.746 -30.101 1.00 84.88 168 TRP A CA 1
ATOM 1428 C C . TRP A 1 168 ? 21.364 1.251 -29.724 1.00 84.88 168 TRP A C 1
ATOM 1430 O O . TRP A 1 168 ? 20.279 0.719 -29.510 1.00 84.88 168 TRP A O 1
ATOM 1440 N N . GLN A 1 169 ? 22.516 0.568 -29.666 1.00 80.75 169 GLN A N 1
ATOM 1441 C CA . GLN A 1 169 ? 22.635 -0.865 -29.340 1.00 80.75 169 GLN A CA 1
ATOM 1442 C C . GLN A 1 169 ? 22.851 -1.172 -27.848 1.00 80.75 169 GLN A C 1
ATOM 1444 O O . GLN A 1 169 ? 23.082 -2.335 -27.519 1.00 80.75 169 GLN A O 1
ATOM 1449 N N . ARG A 1 170 ? 22.876 -0.163 -26.968 1.00 66.19 170 ARG A N 1
ATOM 1450 C CA . ARG A 1 170 ? 23.147 -0.372 -25.536 1.00 66.19 170 ARG A CA 1
ATOM 1451 C C . ARG A 1 170 ? 22.010 -1.046 -24.778 1.00 66.19 170 ARG A C 1
ATOM 1453 O O . ARG A 1 170 ? 20.833 -0.779 -25.099 1.00 66.19 170 ARG A O 1
#

Sequence (170 aa):
MALGKESDKSLATAFQDLRELKVDVAYPFLLALYHDYKNDDLSHEDFLSIIRLIESYVFRRAVCAIPTNSLNKTFATFYKVINKEKYLESIQVHFMNLPSYRRFPNDDEFKRELKVRDLYNFRSRSYWLRRLENDKRRERVEEFTIEHIMPQNENLSAKWREELGSDWQR

pLDDT: mean 91.63, std 7.68, range [48.72, 98.38]